Protein AF-A0A9D6ERG0-F1 (afdb_monomer)

Radius of gyration: 32.32 Å; Cα contacts (8 Å, |Δi|>4): 270; chains: 1; bounding box: 72×50×101 Å

Structure (mmCIF, N/CA/C/O backbone):
data_AF-A0A9D6ERG0-F1
#
_entry.id   AF-A0A9D6ERG0-F1
#
loop_
_atom_site.group_PDB
_atom_site.id
_atom_site.type_symbol
_atom_site.label_atom_id
_atom_site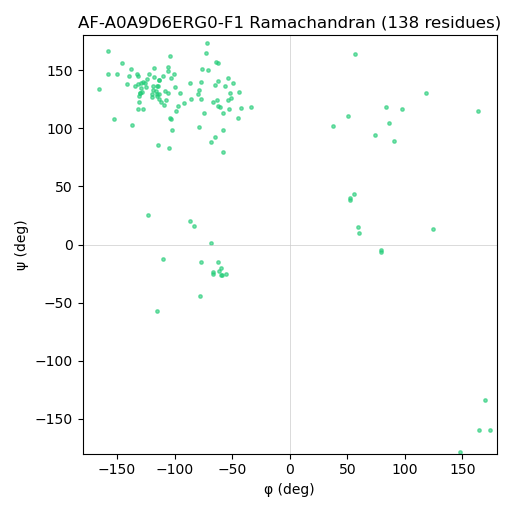.label_alt_id
_atom_site.label_comp_id
_atom_site.label_asym_id
_atom_site.label_entity_id
_atom_site.label_seq_id
_atom_site.pdbx_PDB_ins_code
_atom_site.Cartn_x
_atom_site.Cartn_y
_atom_site.Cartn_z
_atom_site.occupancy
_atom_site.B_iso_or_equiv
_atom_site.auth_seq_id
_atom_site.auth_comp_id
_atom_site.auth_asym_id
_atom_site.auth_atom_id
_atom_site.pdbx_PDB_model_num
ATOM 1 N N . MET A 1 1 ? -50.246 38.429 83.960 1.00 39.72 1 MET A N 1
ATOM 2 C CA . MET A 1 1 ? -51.626 38.791 83.571 1.00 39.72 1 MET A CA 1
ATOM 3 C C . MET A 1 1 ? -51.913 38.211 82.193 1.00 39.72 1 MET A C 1
ATOM 5 O O . MET A 1 1 ? -51.084 38.394 81.320 1.00 39.72 1 MET A O 1
ATOM 9 N N . SER A 1 2 ? -53.053 37.513 82.076 1.00 40.50 2 SER A N 1
ATOM 10 C CA . SER A 1 2 ? -53.873 37.193 80.883 1.00 40.50 2 SER A CA 1
ATOM 11 C C . SER A 1 2 ? -53.213 36.597 79.629 1.00 40.50 2 SER A C 1
ATOM 13 O O . SER A 1 2 ? -52.406 37.243 78.983 1.00 40.50 2 SER A O 1
ATOM 15 N N . ARG A 1 3 ? -53.472 35.317 79.310 1.00 40.91 3 ARG A N 1
ATOM 16 C CA . ARG A 1 3 ? -54.663 34.713 78.636 1.00 40.91 3 ARG A CA 1
ATOM 17 C C . ARG A 1 3 ? -54.542 34.752 77.099 1.00 40.91 3 ARG A C 1
ATOM 19 O O . ARG A 1 3 ? -54.542 35.822 76.517 1.00 40.91 3 ARG A O 1
ATOM 26 N N . THR A 1 4 ? -54.256 33.619 76.449 1.00 49.19 4 THR A N 1
ATOM 27 C CA . THR A 1 4 ? -55.199 32.628 75.862 1.00 49.19 4 THR A CA 1
ATOM 28 C C . THR A 1 4 ? -55.705 32.998 74.463 1.00 49.19 4 THR A C 1
ATOM 30 O O . THR A 1 4 ? -56.440 33.968 74.321 1.00 49.19 4 THR A O 1
ATOM 33 N N . ARG A 1 5 ? -55.384 32.140 73.481 1.00 48.09 5 ARG A N 1
ATOM 34 C CA . ARG A 1 5 ? -56.175 31.663 72.314 1.00 48.09 5 ARG A CA 1
ATOM 35 C C . ARG A 1 5 ? -55.151 31.043 71.345 1.00 48.09 5 ARG A C 1
ATOM 37 O O . ARG A 1 5 ? -54.228 31.728 70.946 1.00 48.09 5 ARG A O 1
ATOM 44 N N . GLY A 1 6 ? -55.130 29.750 71.033 1.00 41.38 6 GLY A N 1
ATOM 45 C CA . GLY A 1 6 ? -56.242 28.839 70.801 1.00 41.38 6 GLY A CA 1
ATOM 46 C C . GLY A 1 6 ? -56.586 28.867 69.313 1.00 41.38 6 GLY A C 1
ATOM 47 O O . GLY A 1 6 ? -57.421 29.671 68.920 1.00 41.38 6 GLY A O 1
ATOM 48 N N . ALA A 1 7 ? -55.949 28.012 68.511 1.00 45.78 7 ALA A N 1
ATOM 49 C CA . ALA A 1 7 ? -56.444 27.616 67.195 1.00 45.78 7 ALA A CA 1
ATOM 50 C C . ALA A 1 7 ? -55.922 26.213 66.853 1.00 45.78 7 ALA A C 1
ATOM 52 O O . ALA A 1 7 ? -54.731 25.996 66.646 1.00 45.78 7 ALA A O 1
ATOM 53 N N . LEU A 1 8 ? -56.867 25.278 66.892 1.00 43.56 8 LEU A N 1
ATOM 54 C CA . LEU A 1 8 ? -56.826 23.918 66.372 1.00 43.56 8 LEU A CA 1
ATOM 55 C C . LEU A 1 8 ? -56.632 23.907 64.847 1.00 43.56 8 LEU A C 1
ATOM 57 O O . LEU A 1 8 ? -57.118 24.800 64.157 1.00 43.56 8 LEU A O 1
ATOM 61 N N . GLY A 1 9 ? -56.104 22.791 64.346 1.00 39.66 9 GLY A N 1
ATOM 62 C CA . GLY A 1 9 ? -56.203 22.362 62.947 1.00 39.66 9 GLY A CA 1
ATOM 63 C C . GLY A 1 9 ? -54.822 22.275 62.304 1.00 39.66 9 GLY A C 1
ATOM 64 O O . GLY A 1 9 ? -54.032 23.194 62.419 1.00 39.66 9 GLY A O 1
ATOM 65 N N . LEU A 1 10 ? -54.422 21.213 61.624 1.00 42.97 10 LEU A N 1
ATOM 66 C CA . LEU A 1 10 ? -55.112 20.029 61.145 1.00 42.97 10 LEU A CA 1
ATOM 67 C C . LEU A 1 10 ? -53.981 19.061 60.756 1.00 42.97 10 LEU A C 1
ATOM 69 O O . LEU A 1 10 ? -53.012 19.468 60.119 1.00 42.97 10 LEU A O 1
ATOM 73 N N . LEU A 1 11 ? -54.087 17.800 61.164 1.00 47.62 11 LEU A N 1
ATOM 74 C CA . LEU A 1 11 ? -53.219 16.721 60.702 1.00 47.62 11 LEU A CA 1
ATOM 75 C C . LEU A 1 11 ? -53.399 16.540 59.193 1.00 47.62 11 LEU A C 1
ATOM 77 O O . LEU A 1 11 ? -54.488 16.168 58.763 1.00 47.62 11 LEU A O 1
ATOM 81 N N . ILE A 1 12 ? -52.337 16.725 58.412 1.00 51.03 12 ILE A N 1
ATOM 82 C CA . ILE A 1 12 ? -52.214 16.108 57.089 1.00 51.03 12 ILE A CA 1
ATOM 83 C C . ILE A 1 12 ? -50.786 15.583 56.976 1.00 51.03 12 ILE A C 1
ATOM 85 O O . ILE A 1 12 ? -49.833 16.338 56.803 1.00 51.03 12 ILE A O 1
ATOM 89 N N . GLY A 1 13 ? -50.649 14.267 57.129 1.00 45.41 13 GLY A N 1
ATOM 90 C CA . GLY A 1 13 ? -49.463 13.558 56.682 1.00 45.41 13 GLY A CA 1
ATOM 91 C C . GLY A 1 13 ? -49.429 13.509 55.159 1.00 45.41 13 GLY A C 1
ATOM 92 O O . GLY A 1 13 ? -50.478 13.453 54.526 1.00 45.41 13 GLY A O 1
ATOM 93 N N . PHE A 1 14 ? -48.235 13.469 54.578 1.00 45.22 14 PHE A N 1
ATOM 94 C CA . PHE A 1 14 ? -48.044 12.832 53.283 1.00 45.22 14 PHE A CA 1
ATOM 95 C C . PHE A 1 14 ? -46.713 12.089 53.253 1.00 45.22 14 PHE A C 1
ATOM 97 O O . PHE A 1 14 ? -45.709 12.519 53.816 1.00 45.22 14 PHE A O 1
ATOM 104 N N . ALA A 1 15 ? -46.810 10.910 52.656 1.00 47.97 15 ALA A N 1
ATOM 105 C CA . ALA A 1 15 ? -45.870 9.812 52.647 1.00 47.97 15 ALA A CA 1
ATOM 106 C C . ALA A 1 15 ? -44.449 10.180 52.197 1.00 47.97 15 ALA A C 1
ATOM 108 O O . ALA A 1 15 ? -44.241 10.910 51.231 1.00 47.97 15 ALA A O 1
ATOM 109 N N . LEU A 1 16 ? -43.482 9.538 52.855 1.00 51.03 16 LEU A N 1
ATOM 110 C CA . LEU A 1 16 ? -42.162 9.245 52.311 1.00 51.03 16 LEU A CA 1
ATOM 111 C C . LEU A 1 16 ? -42.329 8.415 51.028 1.00 51.03 16 LEU A C 1
ATOM 113 O O . LEU A 1 16 ? -42.516 7.202 51.090 1.00 51.03 16 LEU A O 1
ATOM 117 N N . ALA A 1 17 ? -42.263 9.070 49.873 1.00 48.94 17 ALA A N 1
ATOM 118 C CA . ALA A 1 17 ? -42.024 8.415 48.596 1.00 48.94 17 ALA A CA 1
ATOM 119 C C . ALA A 1 17 ? -40.556 8.645 48.2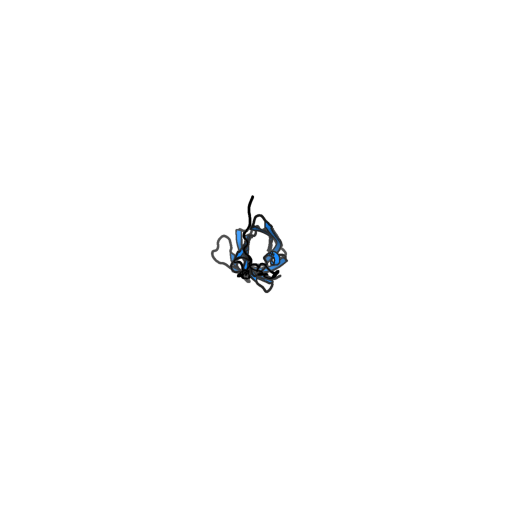31 1.00 48.94 17 ALA A C 1
ATOM 121 O O . ALA A 1 17 ? -40.160 9.716 47.777 1.00 48.94 17 ALA A O 1
ATOM 122 N N . GLY A 1 18 ? -39.740 7.636 48.520 1.00 43.66 18 GLY A N 1
ATOM 123 C CA . GLY A 1 18 ? -38.423 7.511 47.927 1.00 43.66 18 GLY A CA 1
ATOM 124 C C . GLY A 1 18 ? -38.506 7.114 46.452 1.00 43.66 18 GLY A C 1
ATOM 125 O O . GLY A 1 18 ? -39.557 6.731 45.944 1.00 43.66 18 GLY A O 1
ATOM 126 N N . CYS A 1 19 ? -37.319 7.129 45.853 1.00 39.66 19 CYS A N 1
ATOM 127 C CA . CYS A 1 19 ? -36.913 6.528 44.586 1.00 39.66 19 CYS A CA 1
ATOM 128 C C . CYS A 1 19 ? -36.895 7.425 43.340 1.00 39.66 19 CYS A C 1
ATOM 130 O O . CYS A 1 19 ? -37.906 7.848 42.796 1.00 39.66 19 CYS A O 1
ATOM 132 N N . ALA A 1 20 ? -35.653 7.528 42.860 1.00 48.34 20 ALA A N 1
ATOM 133 C CA . ALA A 1 20 ? -35.217 7.695 41.486 1.00 48.34 20 ALA A CA 1
ATOM 134 C C . ALA A 1 20 ? -35.421 9.081 40.871 1.00 48.34 20 ALA A C 1
ATOM 136 O O . ALA A 1 20 ? -36.419 9.391 40.229 1.00 48.34 20 ALA A O 1
ATOM 137 N N . THR A 1 21 ? -34.349 9.870 40.966 1.00 52.19 21 THR A N 1
ATOM 138 C CA . THR A 1 21 ? -33.939 10.770 39.891 1.00 52.19 21 THR A CA 1
ATOM 139 C C . THR A 1 21 ? -34.029 10.003 38.571 1.00 52.19 21 THR A C 1
ATOM 141 O O . THR A 1 21 ? -33.252 9.076 38.341 1.00 52.19 21 THR A O 1
ATOM 144 N N . LEU A 1 22 ? -35.002 10.343 37.728 1.00 46.00 22 LEU A N 1
ATOM 145 C CA . LEU A 1 22 ? -35.039 9.890 36.343 1.00 46.00 22 LEU A CA 1
ATOM 146 C C . LEU A 1 22 ? -33.876 10.573 35.626 1.00 46.00 22 LEU A C 1
ATOM 148 O O . LEU A 1 22 ? -33.992 11.688 35.123 1.00 46.00 22 LEU A O 1
ATOM 152 N N . SER A 1 23 ? -32.726 9.905 35.682 1.00 50.00 23 SER A N 1
ATOM 153 C CA . SER A 1 23 ? -31.580 10.162 34.835 1.00 50.00 23 SER A CA 1
ATOM 154 C C . SER A 1 23 ? -32.050 10.139 33.391 1.00 50.00 23 SER A C 1
ATOM 156 O O . SER A 1 23 ? -32.567 9.134 32.912 1.00 50.00 23 SER A O 1
ATOM 158 N N . GLU A 1 24 ? -31.906 11.297 32.760 1.00 49.66 24 GLU A N 1
ATOM 159 C CA . GLU A 1 24 ? -31.395 11.458 31.410 1.00 49.66 24 GLU A CA 1
ATOM 160 C C . GLU A 1 24 ? -31.835 10.368 30.427 1.00 49.66 24 GLU A C 1
ATOM 162 O O . GLU A 1 24 ? -31.261 9.280 30.359 1.00 49.66 24 GLU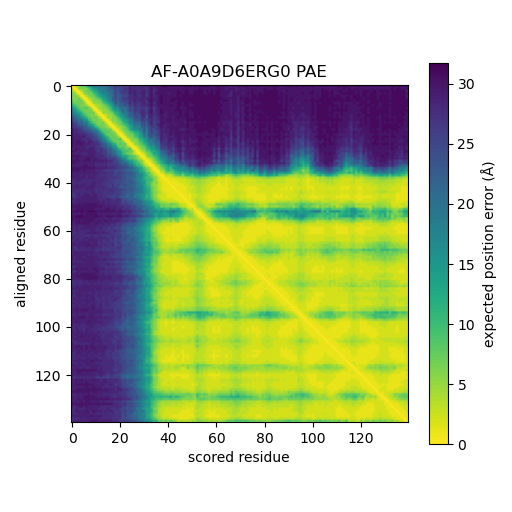 A O 1
ATOM 167 N N . LEU A 1 25 ? -32.822 10.701 29.595 1.00 46.16 25 LEU A N 1
ATOM 168 C CA . LEU A 1 25 ? -32.972 10.093 28.278 1.00 46.16 25 LEU A CA 1
ATOM 169 C C . LEU A 1 25 ? -31.678 10.357 27.492 1.00 46.16 25 LEU A C 1
ATOM 171 O O . LEU A 1 25 ? -31.605 11.275 26.676 1.00 46.16 25 LEU A O 1
ATOM 175 N N . ALA A 1 26 ? -30.643 9.562 27.757 1.00 53.78 26 ALA A N 1
ATOM 176 C CA . ALA A 1 26 ? -29.498 9.424 26.891 1.00 53.78 26 ALA A CA 1
ATOM 177 C C . ALA A 1 26 ? -30.038 8.795 25.609 1.00 53.78 26 ALA A C 1
ATOM 179 O O . ALA A 1 26 ? -30.176 7.576 25.491 1.00 53.78 26 ALA A O 1
ATOM 180 N N . LEU A 1 27 ? -30.405 9.657 24.655 1.00 53.44 27 LEU A N 1
ATOM 181 C CA . LEU A 1 27 ? -30.398 9.289 23.253 1.00 53.44 27 LEU A CA 1
ATOM 182 C C . LEU A 1 27 ? -29.102 8.511 23.032 1.00 53.44 27 LEU A C 1
ATOM 184 O O . LEU A 1 27 ? -28.019 9.061 23.241 1.00 53.44 27 LEU A O 1
ATOM 188 N N . SER A 1 28 ? -29.210 7.236 22.656 1.00 52.91 28 SER A N 1
ATOM 189 C CA . SER A 1 28 ? -28.068 6.469 22.168 1.00 52.91 28 SER A CA 1
ATOM 190 C C . SER A 1 28 ? -27.291 7.363 21.200 1.00 52.91 28 SER A C 1
ATOM 192 O O . SER A 1 28 ? -27.936 7.996 20.352 1.00 52.91 28 SER A O 1
ATOM 194 N N . PRO A 1 29 ? -25.958 7.493 21.325 1.00 54.00 29 PRO A N 1
ATOM 195 C CA . PRO A 1 29 ? -25.217 8.347 20.418 1.00 54.00 29 PRO A CA 1
ATOM 196 C C . PRO A 1 29 ? -25.482 7.835 19.002 1.00 54.00 29 PRO A C 1
ATOM 198 O O . PRO A 1 29 ? -25.127 6.710 18.650 1.00 54.00 29 PRO A O 1
ATOM 201 N N . ARG A 1 30 ? -26.186 8.651 18.204 1.00 53.88 30 ARG A N 1
ATOM 202 C CA . ARG A 1 30 ? -26.223 8.495 16.750 1.00 53.88 30 ARG A CA 1
ATOM 203 C C . ARG A 1 30 ? -24.767 8.406 16.319 1.00 53.88 30 ARG A C 1
ATOM 205 O O . ARG A 1 30 ? -23.997 9.280 16.714 1.00 53.88 30 ARG A O 1
ATOM 212 N N . GLY A 1 31 ? -24.429 7.341 15.589 1.00 50.62 31 GLY A N 1
ATOM 213 C CA . GLY A 1 31 ? -23.068 7.006 15.180 1.00 50.62 31 GLY A CA 1
ATOM 214 C C . GLY A 1 31 ? -22.236 8.254 14.914 1.00 50.62 31 GLY A C 1
ATOM 215 O O . GLY A 1 31 ? -22.604 9.087 14.084 1.00 50.62 31 GLY A O 1
ATOM 216 N N . GLN A 1 32 ? -21.163 8.406 15.689 1.00 52.69 32 GLN A N 1
ATOM 217 C CA . GLN A 1 32 ? -20.200 9.478 15.498 1.00 52.69 32 GLN A CA 1
ATOM 218 C C . GLN A 1 32 ? -19.718 9.442 14.043 1.00 52.69 32 GLN A C 1
ATOM 220 O O . GLN A 1 32 ? -19.228 8.406 13.591 1.00 52.69 32 GLN A O 1
ATOM 225 N N . PRO A 1 33 ? -19.829 10.547 13.291 1.00 53.62 33 PRO A N 1
ATOM 226 C CA . PRO A 1 33 ? -19.124 10.664 12.029 1.00 53.62 33 PRO A CA 1
ATOM 227 C C . PRO A 1 33 ? -17.620 10.565 12.315 1.00 53.62 33 PRO A C 1
ATOM 229 O O . PRO A 1 33 ? -17.084 11.407 13.036 1.00 53.62 33 PRO A O 1
ATOM 232 N N . GLY A 1 34 ? -16.941 9.556 11.761 1.00 54.06 34 GLY A N 1
ATOM 233 C CA . GLY A 1 34 ? -15.476 9.566 11.670 1.00 54.06 34 GLY A CA 1
ATOM 234 C C . GLY A 1 34 ? -14.695 8.401 12.278 1.00 54.06 34 GLY A C 1
ATOM 235 O O . GLY A 1 34 ? -13.476 8.531 12.375 1.00 54.06 34 GLY A O 1
ATOM 236 N N . GLU A 1 35 ? -15.313 7.274 12.635 1.00 55.66 35 GLU A N 1
ATOM 237 C CA . GLU A 1 35 ? -14.552 6.021 12.767 1.00 55.66 35 GLU A CA 1
ATOM 238 C C . GLU A 1 35 ? -14.651 5.216 11.471 1.00 55.66 35 GLU A C 1
ATOM 240 O O . GLU A 1 35 ? -15.746 5.083 10.914 1.00 55.66 35 GLU A O 1
ATOM 245 N N . PRO A 1 36 ? -13.521 4.739 10.922 1.00 59.53 36 PRO A N 1
ATOM 246 C CA . PRO A 1 36 ? -13.573 3.916 9.734 1.00 59.53 36 PRO A CA 1
ATOM 247 C C . PRO A 1 36 ? -14.297 2.606 10.059 1.00 59.53 36 PRO A C 1
ATOM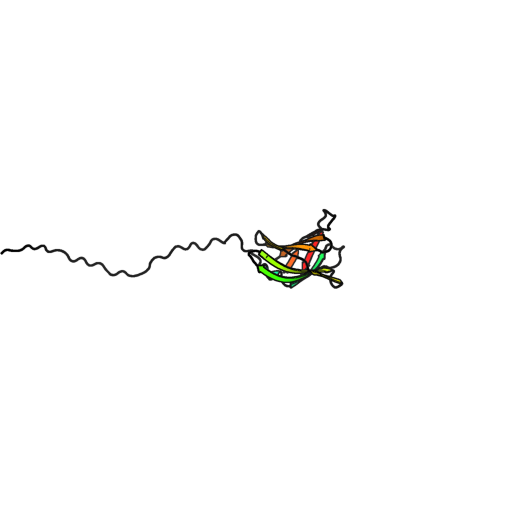 249 O O . PRO A 1 36 ? -14.037 1.984 11.084 1.00 59.53 36 PRO A O 1
ATOM 252 N N . GLU A 1 37 ? -15.171 2.161 9.158 1.00 70.12 37 GLU A N 1
ATOM 253 C CA . GLU A 1 37 ? -15.781 0.827 9.234 1.00 70.12 37 GLU A CA 1
ATOM 254 C C . GLU A 1 37 ? -14.697 -0.267 9.218 1.00 70.12 37 GLU A C 1
ATOM 256 O O . GLU A 1 37 ? -14.869 -1.350 9.772 1.00 70.12 37 GLU A O 1
ATOM 261 N N . THR A 1 38 ? -13.543 0.039 8.615 1.00 78.75 38 THR A N 1
ATOM 262 C CA . THR A 1 38 ? -12.356 -0.818 8.592 1.00 78.75 38 THR A CA 1
ATOM 263 C C . THR A 1 38 ? -11.250 -0.269 9.500 1.00 78.75 38 THR A C 1
ATOM 265 O O . THR A 1 38 ? -10.782 0.847 9.310 1.00 78.75 38 THR A O 1
ATOM 268 N N . ASP A 1 39 ? -10.771 -1.068 10.452 1.00 88.62 39 ASP A N 1
ATOM 269 C CA . ASP A 1 39 ? -9.656 -0.700 11.338 1.00 88.62 39 ASP A CA 1
ATOM 270 C C . ASP A 1 39 ? -8.319 -0.556 10.564 1.00 88.62 39 ASP A C 1
ATOM 272 O O . ASP A 1 39 ? -7.875 -1.530 9.945 1.00 88.62 39 ASP A O 1
ATOM 276 N N . PRO A 1 40 ? -7.629 0.606 10.609 1.00 91.94 40 PRO A N 1
ATOM 277 C CA . PRO A 1 40 ? -6.306 0.798 10.010 1.00 91.94 40 PRO A CA 1
ATOM 278 C C . PRO A 1 40 ? -5.231 -0.187 10.473 1.00 91.94 40 PRO A C 1
ATOM 280 O O . PRO A 1 40 ? -4.294 -0.448 9.716 1.00 91.94 40 PRO A O 1
ATOM 283 N N . ALA A 1 41 ? -5.349 -0.767 11.672 1.00 93.06 41 ALA A N 1
ATOM 284 C CA . ALA A 1 41 ? -4.410 -1.782 12.149 1.00 93.06 41 ALA A CA 1
ATOM 285 C C . ALA A 1 41 ? -4.406 -3.037 11.259 1.00 93.06 41 ALA A C 1
ATOM 287 O O . ALA A 1 41 ? -3.391 -3.730 11.170 1.00 93.06 41 ALA A O 1
ATOM 288 N N . ARG A 1 42 ? -5.491 -3.288 10.511 1.00 94.25 42 ARG A N 1
ATOM 289 C CA . ARG A 1 42 ? -5.543 -4.356 9.506 1.00 94.25 42 ARG A CA 1
ATOM 290 C C . ARG A 1 42 ? -4.546 -4.169 8.370 1.00 94.25 42 ARG A C 1
ATOM 292 O O . ARG A 1 42 ? -4.294 -5.132 7.665 1.00 94.25 42 ARG A O 1
ATOM 299 N N . LEU A 1 43 ? -3.944 -2.996 8.175 1.00 96.38 43 LEU A N 1
ATOM 300 C CA . LEU A 1 43 ? -2.881 -2.827 7.180 1.00 96.38 43 LEU A CA 1
ATOM 301 C C . LEU A 1 43 ? -1.605 -3.606 7.530 1.00 96.38 43 LEU A C 1
ATOM 303 O O . LEU A 1 43 ? -0.856 -3.942 6.618 1.00 96.38 43 LEU A O 1
ATOM 307 N N . VAL A 1 44 ? -1.359 -3.904 8.812 1.00 97.31 44 VAL A N 1
ATOM 308 C CA . VAL A 1 44 ? -0.134 -4.580 9.272 1.00 97.31 44 VAL A CA 1
ATOM 309 C C . VAL A 1 44 ? -0.040 -5.982 8.674 1.00 97.31 44 VAL A C 1
ATOM 311 O O . VAL A 1 44 ? -0.957 -6.794 8.829 1.00 97.31 44 VAL A O 1
ATOM 314 N N . GLY A 1 45 ? 1.075 -6.262 7.999 1.00 97.69 45 GLY A N 1
ATOM 315 C CA . GLY A 1 45 ? 1.309 -7.520 7.297 1.00 97.69 45 GLY A CA 1
ATOM 316 C C . GLY A 1 45 ? 2.182 -7.371 6.052 1.00 97.69 45 GLY A C 1
ATOM 317 O O . GLY A 1 45 ? 2.654 -6.285 5.718 1.00 97.69 45 GLY A O 1
ATOM 318 N N . THR A 1 46 ? 2.389 -8.495 5.367 1.00 98.12 46 THR A N 1
ATOM 319 C CA . THR A 1 46 ? 3.035 -8.546 4.050 1.00 98.12 46 THR A CA 1
ATOM 320 C C . THR A 1 46 ? 1.962 -8.652 2.980 1.00 98.12 46 THR A C 1
ATOM 322 O O . THR A 1 46 ? 1.027 -9.429 3.129 1.00 98.12 46 THR A O 1
ATOM 325 N N . TRP A 1 47 ? 2.115 -7.880 1.913 1.00 98.12 47 TRP A N 1
ATOM 326 C CA . TRP A 1 47 ? 1.192 -7.816 0.791 1.00 98.12 47 TRP A CA 1
ATOM 327 C C . TRP A 1 47 ? 1.975 -7.975 -0.503 1.00 98.12 47 TRP A C 1
ATOM 329 O O . TRP A 1 47 ? 2.982 -7.291 -0.694 1.00 98.12 47 TRP A O 1
ATOM 339 N N . GLN A 1 48 ? 1.535 -8.863 -1.387 1.00 97.00 48 GLN A N 1
ATOM 340 C CA . GLN A 1 48 ? 2.230 -9.185 -2.631 1.00 97.00 48 GLN A CA 1
ATOM 341 C C . GLN A 1 48 ? 1.272 -9.174 -3.817 1.00 97.00 48 GLN A C 1
ATOM 343 O O . GLN A 1 48 ? 0.112 -9.560 -3.688 1.00 97.00 48 GLN A O 1
ATOM 348 N N . GLY A 1 49 ? 1.748 -8.740 -4.975 1.00 94.50 49 GLY A N 1
ATOM 349 C CA . GLY A 1 49 ? 0.962 -8.774 -6.203 1.00 94.50 49 GLY A CA 1
ATOM 350 C C . GLY A 1 49 ? 1.560 -7.904 -7.294 1.00 94.50 49 GLY A C 1
ATOM 351 O O . GLY A 1 49 ? 2.738 -7.574 -7.247 1.00 94.50 49 GLY A O 1
ATOM 352 N N . GLU A 1 50 ? 0.766 -7.520 -8.282 1.00 89.44 50 GLU A N 1
ATOM 353 C CA . GLU A 1 50 ? 1.274 -6.969 -9.541 1.00 89.44 50 GLU A CA 1
ATOM 354 C C . GLU A 1 50 ? 0.809 -5.525 -9.772 1.00 89.44 50 GLU A C 1
ATOM 356 O O . GLU A 1 50 ? -0.262 -5.103 -9.324 1.00 89.44 50 GLU A O 1
ATOM 361 N N . VAL A 1 51 ? 1.619 -4.759 -10.510 1.00 84.31 51 VAL A N 1
ATOM 362 C CA . VAL A 1 51 ? 1.273 -3.419 -11.017 1.00 84.31 51 VAL A CA 1
ATOM 363 C C . VAL A 1 51 ? 0.974 -3.546 -12.505 1.00 84.31 51 VAL A C 1
ATOM 365 O O . VAL A 1 51 ? 1.849 -3.305 -13.328 1.00 84.31 51 VAL A O 1
ATOM 368 N N . ASP A 1 52 ? -0.243 -3.940 -12.877 1.00 80.31 52 ASP A N 1
ATOM 369 C CA . ASP A 1 52 ? -0.556 -4.406 -14.242 1.00 80.31 52 ASP A CA 1
ATOM 370 C C . ASP A 1 52 ? 0.344 -5.600 -14.673 1.00 80.31 52 ASP A C 1
ATOM 372 O O . ASP A 1 52 ? 1.401 -5.869 -14.107 1.00 80.31 52 ASP A O 1
ATOM 376 N N . LEU A 1 53 ? -0.032 -6.318 -15.730 1.00 62.47 53 LEU A N 1
ATOM 377 C CA . LEU A 1 53 ? 0.636 -7.550 -16.189 1.00 62.47 53 LEU A CA 1
ATOM 378 C C . LEU A 1 53 ? 2.049 -7.328 -16.768 1.00 62.47 53 LEU A C 1
ATOM 380 O O . LEU A 1 53 ? 2.666 -8.242 -17.312 1.00 62.47 53 LEU A O 1
ATOM 384 N N . ARG A 1 54 ? 2.537 -6.083 -16.770 1.00 71.81 54 ARG A N 1
ATOM 385 C CA . ARG A 1 54 ? 3.802 -5.679 -17.407 1.00 71.81 54 ARG A CA 1
ATOM 386 C C . ARG A 1 54 ? 4.888 -5.301 -16.412 1.00 71.81 54 ARG A C 1
ATOM 388 O O . ARG A 1 54 ? 6.029 -5.111 -16.830 1.00 71.81 54 ARG A O 1
ATOM 395 N N . PHE A 1 55 ? 4.546 -5.128 -15.141 1.00 72.56 55 PHE A N 1
ATOM 396 C CA . PHE A 1 55 ? 5.520 -4.797 -14.111 1.00 72.56 55 PHE A CA 1
ATOM 397 C C . PHE A 1 55 ? 5.785 -6.022 -13.249 1.00 72.56 55 PHE A C 1
ATOM 399 O O . PHE A 1 55 ? 4.890 -6.839 -13.064 1.00 72.56 55 PHE A O 1
ATOM 406 N N . PRO A 1 56 ? 7.010 -6.146 -12.716 1.00 81.19 56 PRO A N 1
ATOM 407 C CA . PRO A 1 56 ? 7.325 -7.239 -11.820 1.00 81.19 56 PRO A CA 1
ATOM 408 C C . PRO A 1 56 ? 6.494 -7.145 -10.542 1.00 81.19 56 PRO A C 1
ATOM 410 O O . PRO A 1 56 ? 6.089 -6.046 -10.132 1.00 81.19 56 PRO A O 1
ATOM 413 N N . ASP A 1 57 ? 6.337 -8.298 -9.901 1.00 92.38 57 ASP A N 1
ATOM 414 C CA . ASP A 1 57 ? 5.692 -8.440 -8.606 1.00 92.38 57 ASP A CA 1
ATOM 415 C C . ASP A 1 57 ? 6.244 -7.430 -7.598 1.00 9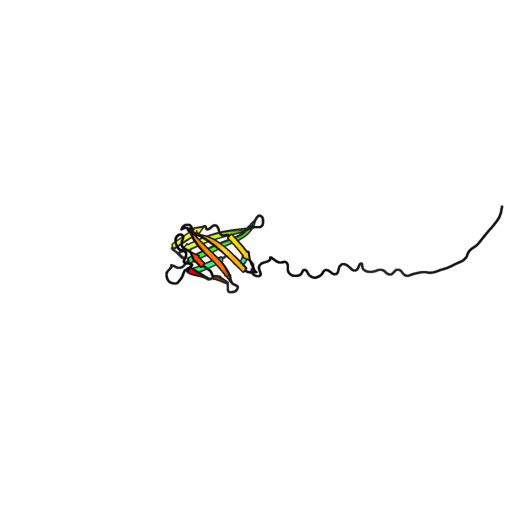2.38 57 ASP A C 1
ATOM 417 O O . ASP A 1 57 ? 7.444 -7.123 -7.524 1.00 92.38 57 ASP A O 1
ATOM 421 N N . ARG A 1 58 ? 5.323 -6.877 -6.826 1.00 94.88 58 ARG A N 1
ATOM 422 C CA . ARG A 1 58 ? 5.548 -5.880 -5.800 1.00 94.88 58 ARG A CA 1
ATOM 423 C C . ARG A 1 58 ? 5.237 -6.471 -4.453 1.00 94.88 58 ARG A C 1
ATOM 425 O O . ARG A 1 58 ? 4.246 -7.173 -4.273 1.00 94.88 58 ARG A O 1
ATOM 432 N N . THR A 1 59 ? 6.062 -6.098 -3.490 1.00 97.44 59 THR A N 1
ATOM 433 C CA . THR A 1 59 ? 5.829 -6.403 -2.088 1.00 97.44 59 THR A CA 1
ATOM 434 C C . THR A 1 59 ? 5.724 -5.102 -1.315 1.00 97.44 59 THR A C 1
ATOM 436 O O . THR A 1 59 ? 6.591 -4.235 -1.431 1.00 97.44 59 THR A O 1
ATOM 439 N N . LEU A 1 60 ? 4.661 -4.986 -0.525 1.00 98.12 60 LEU A N 1
ATOM 440 C CA . LEU A 1 60 ? 4.491 -3.990 0.522 1.00 98.12 60 LEU A CA 1
ATOM 441 C C . LEU A 1 60 ? 4.531 -4.720 1.865 1.00 98.12 60 LEU A C 1
ATOM 443 O O . LEU A 1 60 ? 3.714 -5.602 2.114 1.00 98.12 60 LEU A O 1
ATOM 447 N N . ILE A 1 61 ? 5.449 -4.337 2.742 1.00 98.25 61 ILE A N 1
ATOM 448 C CA . ILE A 1 61 ? 5.468 -4.790 4.133 1.00 98.25 61 ILE A CA 1
ATOM 449 C C . ILE A 1 61 ? 5.078 -3.606 4.999 1.00 98.25 61 ILE A C 1
ATOM 451 O O . ILE A 1 61 ? 5.753 -2.582 4.985 1.00 98.25 61 ILE A O 1
ATOM 455 N N . VAL A 1 62 ? 3.989 -3.739 5.747 1.00 98.31 62 VAL A N 1
ATOM 456 C CA . VAL A 1 62 ? 3.576 -2.763 6.755 1.00 98.31 62 VAL A CA 1
ATOM 457 C C . VAL A 1 62 ? 3.939 -3.329 8.120 1.00 98.31 62 VAL A C 1
ATOM 459 O O . VAL A 1 62 ? 3.309 -4.278 8.589 1.00 98.31 62 VAL A O 1
ATOM 462 N N . HIS A 1 63 ? 4.958 -2.744 8.746 1.00 97.81 63 HIS A N 1
ATOM 463 C CA . HIS A 1 63 ? 5.493 -3.175 10.039 1.00 97.81 63 HIS A CA 1
ATOM 464 C C . HIS A 1 63 ? 4.620 -2.710 11.195 1.00 97.81 63 HIS A C 1
ATOM 466 O O . HIS A 1 63 ? 4.327 -3.474 12.112 1.00 97.81 63 HIS A O 1
ATOM 472 N N . SER A 1 64 ? 4.192 -1.448 11.157 1.00 96.69 64 SER A N 1
ATOM 473 C CA . SER A 1 64 ? 3.346 -0.881 12.199 1.00 96.69 64 SER A CA 1
ATOM 474 C C . SER A 1 64 ? 2.426 0.207 11.657 1.00 96.69 64 SER A C 1
ATOM 476 O O . SER A 1 64 ? 2.778 0.955 10.744 1.00 96.69 64 SER A O 1
ATOM 478 N N . VAL A 1 65 ? 1.233 0.292 12.247 1.00 95.88 65 VAL A N 1
ATOM 479 C CA . VAL A 1 65 ? 0.298 1.407 12.081 1.00 95.88 65 VAL A CA 1
ATOM 480 C C . VAL A 1 65 ? -0.079 1.879 13.471 1.00 95.88 65 VAL A C 1
ATOM 482 O O . VAL A 1 65 ? -0.652 1.126 14.257 1.00 95.88 65 VAL A O 1
ATOM 485 N N . ARG A 1 66 ? 0.270 3.120 13.800 1.00 92.62 66 ARG A N 1
ATOM 486 C CA . ARG A 1 66 ? 0.019 3.694 15.125 1.00 92.62 66 ARG A CA 1
ATOM 487 C C . ARG A 1 66 ? -0.465 5.124 15.021 1.00 92.62 66 ARG A C 1
ATOM 489 O O . ARG A 1 66 ? -0.111 5.843 14.092 1.00 92.62 66 ARG A O 1
ATOM 496 N N . ARG A 1 67 ? -1.263 5.5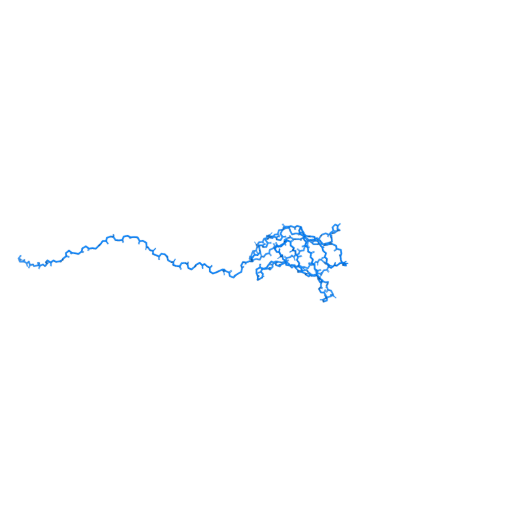54 15.994 1.00 89.75 67 ARG A N 1
ATOM 497 C CA . ARG A 1 67 ? -1.715 6.942 16.078 1.00 89.75 67 ARG A CA 1
ATOM 498 C C . ARG A 1 67 ? -0.744 7.745 16.941 1.00 89.75 67 ARG A C 1
ATOM 500 O O . ARG A 1 67 ? -0.518 7.396 18.095 1.00 89.75 67 ARG A O 1
ATOM 507 N N . GLN A 1 68 ? -0.165 8.803 16.382 1.00 90.62 68 GLN A N 1
ATOM 508 C CA . GLN A 1 68 ? 0.735 9.734 17.070 1.00 90.62 68 GLN A CA 1
ATOM 509 C C . GLN A 1 68 ? 0.277 11.164 16.776 1.00 90.62 68 GLN A C 1
ATOM 511 O O . GLN A 1 68 ? 0.049 11.516 15.622 1.00 90.62 68 GLN A O 1
ATOM 516 N N . GLU A 1 69 ? 0.078 11.972 17.823 1.00 89.38 69 GLU A N 1
ATOM 517 C CA . GLU A 1 69 ? -0.336 13.384 17.699 1.00 89.38 69 GLU A CA 1
ATOM 518 C C . GLU A 1 69 ? -1.586 13.585 16.815 1.00 89.38 69 GLU A C 1
ATOM 520 O O . GLU A 1 69 ? -1.689 14.513 16.015 1.00 89.38 69 GLU A O 1
ATOM 525 N N . GLY A 1 70 ? -2.547 12.661 16.918 1.00 84.75 70 GLY A N 1
ATOM 526 C CA . GLY A 1 70 ? -3.790 12.693 16.143 1.00 84.75 70 GLY A CA 1
ATOM 527 C C . GLY A 1 70 ? -3.674 12.199 14.696 1.00 84.75 70 GLY A C 1
ATOM 528 O O . GLY A 1 70 ? -4.713 12.012 14.061 1.00 84.75 70 GLY A O 1
ATOM 529 N N . LYS A 1 71 ? -2.465 11.908 14.202 1.00 86.25 71 LYS A N 1
ATOM 530 C CA . LYS A 1 71 ? -2.191 11.401 12.849 1.00 86.25 71 LYS A CA 1
ATOM 531 C C . LYS A 1 71 ? -1.829 9.919 12.867 1.00 86.25 71 LYS A C 1
ATOM 533 O O . LYS A 1 71 ? -1.298 9.407 13.851 1.00 86.25 71 LYS A O 1
ATOM 538 N N . TRP A 1 72 ? -2.103 9.230 11.767 1.00 89.75 72 TRP A N 1
ATOM 539 C CA . TRP A 1 72 ? -1.599 7.877 11.553 1.00 89.75 72 TRP A CA 1
ATOM 540 C C . TRP A 1 72 ? -0.145 7.930 11.096 1.00 89.75 72 TRP A C 1
ATOM 542 O O . TRP A 1 72 ? 0.191 8.647 10.156 1.00 89.75 72 TRP A O 1
ATOM 552 N N . VAL A 1 73 ? 0.699 7.157 11.767 1.00 90.50 73 VAL A N 1
ATOM 553 C CA . VAL A 1 73 ? 2.101 6.941 11.426 1.00 90.50 73 VAL A CA 1
ATOM 554 C C . VAL A 1 73 ? 2.251 5.488 11.011 1.00 90.50 73 VAL A C 1
ATOM 556 O O . VAL A 1 73 ? 1.851 4.585 11.752 1.00 90.50 73 VAL A O 1
ATOM 559 N N . VAL A 1 74 ? 2.802 5.287 9.816 1.00 95.94 74 VAL A N 1
ATOM 560 C CA . VAL A 1 74 ? 3.008 3.970 9.220 1.00 95.94 74 VAL A CA 1
ATOM 561 C C . VAL A 1 74 ? 4.489 3.750 8.974 1.00 95.94 74 VAL A C 1
ATOM 563 O O . VAL A 1 74 ? 5.143 4.555 8.313 1.00 95.94 74 VAL A O 1
ATOM 566 N N . GLU A 1 75 ? 5.000 2.636 9.483 1.00 96.50 75 GLU A N 1
ATOM 567 C CA . GLU A 1 75 ? 6.323 2.126 9.134 1.00 96.50 75 GLU A CA 1
ATOM 568 C C . GLU A 1 75 ? 6.142 1.029 8.092 1.00 96.50 75 GLU A C 1
ATOM 570 O O . GLU A 1 75 ? 5.523 -0.001 8.369 1.00 96.50 75 GLU A O 1
ATOM 575 N N . ALA A 1 76 ? 6.645 1.261 6.881 1.00 98.12 76 ALA A N 1
ATOM 576 C CA . ALA A 1 76 ? 6.474 0.334 5.776 1.00 98.12 76 ALA A CA 1
ATOM 577 C C . ALA A 1 76 ? 7.687 0.297 4.846 1.00 98.12 76 ALA A C 1
ATOM 579 O O . ALA A 1 76 ? 8.445 1.263 4.729 1.00 98.12 76 ALA A O 1
ATOM 580 N N . GLU A 1 77 ? 7.819 -0.820 4.142 1.00 98.31 77 GLU A N 1
ATOM 581 C CA . GLU A 1 77 ? 8.774 -1.026 3.065 1.00 98.31 77 GLU A CA 1
ATOM 582 C C . GLU A 1 77 ? 8.045 -1.448 1.794 1.00 98.31 77 GLU A C 1
ATOM 584 O O . GLU A 1 77 ? 7.079 -2.208 1.836 1.00 98.31 77 GLU A O 1
ATOM 589 N N . TYR A 1 78 ? 8.519 -0.966 0.652 1.00 97.50 7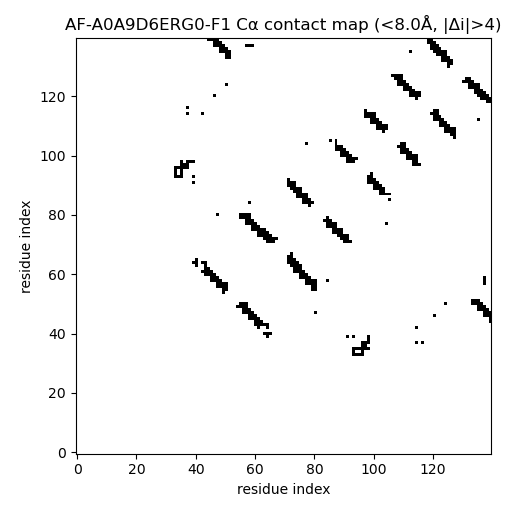8 TYR A N 1
ATOM 590 C CA . TYR A 1 78 ? 7.951 -1.287 -0.648 1.00 97.50 78 TYR A CA 1
ATOM 591 C C . TYR A 1 78 ? 9.047 -1.511 -1.683 1.00 97.50 78 TYR A C 1
ATOM 593 O O . TYR A 1 78 ? 10.081 -0.830 -1.673 1.00 97.50 78 TYR A O 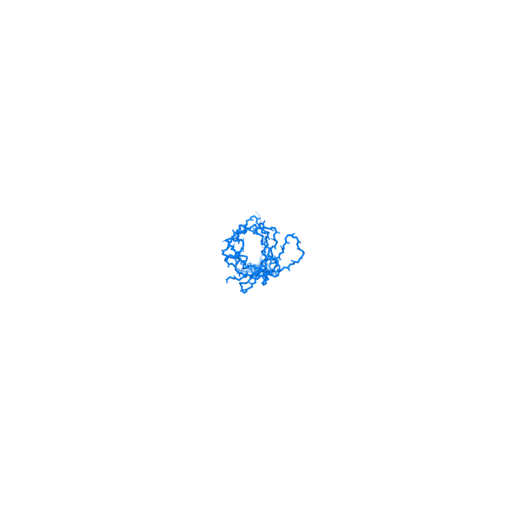1
ATOM 601 N N . GLY A 1 79 ? 8.813 -2.436 -2.608 1.00 95.12 79 GLY A N 1
ATOM 602 C CA . GLY A 1 79 ? 9.721 -2.661 -3.722 1.00 95.12 79 GLY A CA 1
ATOM 603 C C . GLY A 1 79 ? 9.343 -3.851 -4.589 1.00 95.12 79 GLY A C 1
ATOM 604 O O . GLY A 1 79 ? 8.185 -4.263 -4.639 1.00 95.12 79 GLY A O 1
ATOM 605 N N . THR A 1 80 ? 10.326 -4.353 -5.329 1.00 93.81 80 THR A N 1
ATOM 606 C CA . THR A 1 80 ? 10.158 -5.511 -6.213 1.00 93.81 80 THR A CA 1
ATOM 607 C C . THR A 1 80 ? 10.361 -6.788 -5.407 1.00 93.81 80 THR A C 1
ATOM 609 O O . THR A 1 80 ? 11.404 -6.950 -4.764 1.00 93.81 80 THR A O 1
ATOM 612 N N . THR A 1 81 ? 9.381 -7.689 -5.451 1.00 94.00 81 THR A N 1
ATOM 613 C CA . THR A 1 81 ? 9.380 -8.951 -4.705 1.00 94.00 81 THR A CA 1
ATOM 614 C C . THR A 1 81 ? 10.669 -9.733 -4.950 1.00 94.00 81 THR A C 1
ATOM 616 O O . THR A 1 81 ? 11.089 -9.905 -6.090 1.00 94.00 81 THR A O 1
ATOM 619 N N . ASN A 1 82 ? 11.317 -10.188 -3.872 1.00 92.00 82 ASN A N 1
ATOM 620 C CA . ASN A 1 82 ? 12.584 -10.938 -3.888 1.00 92.00 82 ASN A CA 1
ATOM 621 C C . ASN A 1 82 ? 13.798 -10.227 -4.523 1.00 92.00 82 ASN A C 1
ATOM 623 O O . ASN A 1 82 ? 14.835 -10.862 -4.700 1.00 92.00 82 ASN A O 1
ATOM 627 N N . VAL A 1 83 ? 13.711 -8.930 -4.844 1.00 93.12 83 VAL A N 1
ATOM 628 C CA . VAL A 1 83 ? 14.840 -8.169 -5.410 1.00 93.12 83 VAL A CA 1
ATOM 629 C C . VAL A 1 83 ? 15.294 -7.072 -4.456 1.00 93.12 83 VAL A C 1
ATOM 631 O O . VAL A 1 83 ? 16.461 -7.032 -4.078 1.00 93.12 83 VAL A O 1
ATOM 634 N N . TYR A 1 84 ? 14.391 -6.171 -4.067 1.00 92.19 84 TYR A N 1
ATOM 635 C CA . TYR A 1 84 ? 14.705 -5.091 -3.135 1.00 92.19 84 TYR A CA 1
ATOM 636 C C . TYR A 1 84 ? 13.444 -4.571 -2.453 1.00 92.19 84 TYR A C 1
ATOM 638 O O . TYR A 1 84 ? 12.381 -4.480 -3.068 1.00 92.19 84 TYR A O 1
ATOM 646 N N . LEU A 1 85 ? 13.603 -4.157 -1.199 1.00 96.12 85 LEU A N 1
ATOM 647 C CA . LEU A 1 85 ? 12.612 -3.428 -0.422 1.00 96.12 85 LEU A CA 1
ATOM 648 C C . LEU A 1 85 ? 13.257 -2.148 0.091 1.00 96.12 85 LEU A C 1
ATOM 650 O O . LEU A 1 85 ? 14.427 -2.137 0.468 1.00 96.12 85 LEU A O 1
ATOM 654 N N . THR A 1 86 ? 12.502 -1.057 0.047 1.00 96.94 86 THR A N 1
ATOM 655 C CA . THR A 1 86 ? 12.970 0.250 0.507 1.00 96.94 86 THR A CA 1
ATOM 656 C C . THR A 1 86 ? 11.955 0.856 1.463 1.00 96.94 86 THR A C 1
ATOM 658 O O . THR A 1 86 ? 10.758 0.764 1.176 1.00 96.94 86 THR A O 1
ATOM 661 N N . PRO A 1 87 ? 12.392 1.495 2.563 1.00 97.50 87 PRO A N 1
ATOM 662 C CA . PRO A 1 87 ? 11.485 2.216 3.443 1.00 97.50 87 PRO A CA 1
ATOM 663 C C . PRO A 1 87 ? 10.700 3.282 2.678 1.00 97.50 87 PRO A C 1
ATOM 665 O O . PRO A 1 87 ? 11.273 4.029 1.877 1.00 97.50 87 PRO A O 1
ATOM 668 N N . VAL A 1 88 ? 9.398 3.371 2.946 1.00 96.69 88 VAL A N 1
ATOM 669 C CA . VAL A 1 88 ? 8.509 4.394 2.384 1.00 96.69 88 VAL A CA 1
ATOM 670 C C . VAL A 1 88 ? 7.797 5.151 3.497 1.00 96.69 88 VAL A C 1
ATOM 672 O O . VAL A 1 88 ? 7.283 4.566 4.449 1.00 96.69 88 VAL A O 1
ATOM 675 N N . ALA A 1 89 ? 7.745 6.476 3.366 1.00 92.88 89 ALA A N 1
ATOM 676 C CA . ALA A 1 89 ? 6.925 7.312 4.232 1.00 92.88 89 ALA A CA 1
ATOM 677 C C . ALA A 1 89 ? 5.475 7.235 3.745 1.00 92.88 89 ALA A C 1
ATOM 679 O O . ALA A 1 89 ? 5.119 7.864 2.744 1.00 92.88 89 ALA A O 1
ATOM 680 N N . ALA A 1 90 ? 4.659 6.431 4.426 1.00 95.06 90 ALA A N 1
ATOM 681 C CA . ALA A 1 90 ? 3.265 6.232 4.065 1.00 95.06 90 ALA A CA 1
ATOM 682 C C . ALA A 1 90 ? 2.311 6.997 4.986 1.00 95.06 90 ALA A C 1
ATOM 684 O O . ALA A 1 90 ? 2.525 7.108 6.194 1.00 95.06 90 ALA A O 1
ATOM 685 N N . THR A 1 91 ? 1.236 7.515 4.402 1.00 93.06 91 THR A N 1
ATOM 686 C CA . THR A 1 91 ? 0.135 8.165 5.109 1.00 93.06 91 THR A CA 1
ATOM 687 C C . THR A 1 91 ? -1.111 7.302 5.031 1.00 93.06 91 THR A C 1
ATOM 689 O O . THR A 1 91 ? -1.360 6.639 4.021 1.00 93.06 91 THR A O 1
ATOM 692 N N . VAL A 1 92 ? -1.903 7.320 6.104 1.00 95.00 92 VAL A N 1
ATOM 693 C CA . VAL A 1 92 ? -3.208 6.658 6.145 1.00 95.00 92 VAL A CA 1
ATOM 694 C C . VAL A 1 92 ? -4.306 7.689 6.308 1.00 95.00 92 VAL A C 1
ATOM 696 O O . VAL A 1 92 ? -4.279 8.509 7.227 1.00 95.00 92 VAL A O 1
ATOM 699 N N . GLU A 1 93 ? -5.282 7.604 5.416 1.00 90.44 93 GLU A N 1
ATOM 700 C CA . GLU A 1 93 ? -6.513 8.378 5.448 1.00 90.44 93 GLU A CA 1
ATOM 701 C C . GLU A 1 93 ? -7.691 7.429 5.674 1.00 90.44 93 GLU A C 1
ATOM 703 O O . GLU A 1 93 ? -7.769 6.347 5.091 1.00 90.44 93 GLU A O 1
ATOM 708 N N . THR A 1 94 ? -8.601 7.833 6.552 1.00 88.25 94 THR A N 1
ATOM 709 C CA . THR A 1 94 ? -9.814 7.088 6.889 1.00 88.25 94 THR A CA 1
ATOM 710 C C . THR A 1 94 ? -11.013 7.899 6.426 1.00 88.25 94 THR A C 1
ATOM 712 O O . THR A 1 94 ? -11.547 8.707 7.187 1.00 88.25 94 THR A O 1
ATOM 715 N N . THR A 1 95 ? -11.389 7.738 5.160 1.00 79.31 95 THR A N 1
ATOM 716 C CA . THR A 1 95 ? -12.417 8.554 4.498 1.00 79.31 95 THR A CA 1
ATOM 717 C C . THR A 1 95 ? -13.585 7.660 4.106 1.00 79.31 95 THR A C 1
ATOM 719 O O . THR A 1 95 ? -13.370 6.585 3.551 1.00 79.31 95 THR A O 1
ATOM 722 N N . GLU A 1 96 ? -14.816 8.082 4.412 1.00 81.81 96 GLU A N 1
ATOM 723 C CA . GLU A 1 96 ? -16.046 7.341 4.065 1.00 81.81 96 GLU A CA 1
ATOM 724 C C . GLU A 1 96 ? -16.028 5.866 4.518 1.00 81.81 96 GLU A C 1
ATOM 726 O O . GLU A 1 96 ? -16.434 4.965 3.790 1.00 81.81 96 GLU A O 1
ATOM 731 N N . GLY A 1 97 ? -15.494 5.597 5.713 1.00 81.94 97 GLY A N 1
ATOM 732 C CA . GLY A 1 97 ? -15.417 4.236 6.255 1.00 81.94 97 GLY A CA 1
ATOM 733 C C . GLY A 1 97 ? -14.279 3.372 5.693 1.00 81.94 97 GLY A C 1
ATOM 734 O O . GLY A 1 97 ? -14.060 2.267 6.186 1.00 81.94 97 GLY A O 1
ATOM 735 N N . ARG A 1 98 ? -13.520 3.867 4.707 1.00 89.19 98 ARG A N 1
ATOM 736 C CA . ARG A 1 98 ? -12.435 3.136 4.037 1.00 89.19 98 ARG A CA 1
ATOM 737 C C . ARG A 1 98 ? -11.072 3.545 4.571 1.00 89.19 98 ARG A C 1
ATOM 739 O O . ARG A 1 98 ? -10.845 4.713 4.872 1.00 89.19 98 ARG A O 1
ATOM 746 N N . VAL A 1 99 ? -10.144 2.593 4.605 1.00 94.56 99 VAL A N 1
ATOM 747 C CA . VAL A 1 99 ? -8.732 2.842 4.918 1.00 94.56 99 VAL A CA 1
ATOM 748 C C . VAL A 1 99 ? -7.958 2.965 3.613 1.00 94.56 99 VAL A C 1
ATOM 750 O O . VAL A 1 99 ? -7.911 2.018 2.829 1.00 94.56 99 VAL A O 1
ATOM 753 N N . GLN A 1 100 ? -7.349 4.124 3.384 1.00 95.69 100 GLN A N 1
ATOM 754 C CA . GLN A 1 100 ? -6.489 4.384 2.234 1.00 95.69 100 GLN A CA 1
ATOM 755 C C . GLN A 1 100 ? -5.048 4.600 2.685 1.00 95.69 100 GLN A C 1
ATOM 757 O O . GLN A 1 100 ? -4.791 5.413 3.568 1.00 95.69 100 GLN A O 1
ATOM 762 N N . LEU A 1 101 ? -4.114 3.894 2.055 1.00 96.56 101 LEU A N 1
ATOM 763 C CA . LEU A 1 101 ? -2.675 4.027 2.238 1.00 96.56 101 LEU A CA 1
ATOM 764 C C . LEU A 1 101 ? -2.078 4.743 1.023 1.00 96.56 101 LEU A C 1
ATOM 766 O O . LEU A 1 101 ? -2.332 4.355 -0.120 1.00 96.56 101 LEU A O 1
ATOM 770 N N . ARG A 1 102 ? -1.269 5.776 1.255 1.00 96.81 102 ARG A N 1
ATOM 771 C CA . ARG A 1 102 ? -0.630 6.563 0.193 1.00 96.81 102 ARG A CA 1
ATOM 772 C C . ARG A 1 102 ? 0.849 6.746 0.484 1.00 96.81 102 ARG A C 1
ATOM 774 O O . ARG A 1 102 ? 1.218 7.023 1.619 1.00 96.81 102 ARG A O 1
ATOM 781 N N . PHE A 1 103 ? 1.694 6.617 -0.531 1.00 97.00 103 PHE A N 1
ATOM 782 C CA . PHE A 1 103 ? 3.127 6.888 -0.410 1.00 97.00 103 PHE A CA 1
ATOM 783 C C . PHE A 1 103 ? 3.757 7.190 -1.770 1.00 97.00 103 PHE A C 1
ATOM 785 O O . PHE A 1 103 ? 3.171 6.941 -2.825 1.00 97.00 103 PHE A O 1
ATOM 792 N N . VAL A 1 104 ? 4.981 7.713 -1.726 1.00 96.38 104 VAL A N 1
ATOM 793 C CA . VAL A 1 104 ? 5.839 7.911 -2.896 1.00 96.38 104 VAL A CA 1
ATOM 794 C C . VAL A 1 104 ? 7.066 7.021 -2.737 1.00 96.38 104 VAL A C 1
ATOM 796 O O . VAL A 1 104 ? 7.700 6.998 -1.684 1.00 96.38 104 VAL A O 1
ATOM 799 N N . THR A 1 105 ? 7.380 6.252 -3.773 1.00 94.12 105 THR A N 1
ATOM 800 C CA . THR A 1 105 ? 8.568 5.388 -3.804 1.00 94.12 105 THR A CA 1
ATOM 801 C C . THR A 1 105 ? 9.848 6.213 -3.965 1.00 94.12 105 THR A C 1
ATOM 803 O O . THR A 1 105 ? 9.811 7.360 -4.407 1.00 94.12 105 THR A O 1
ATOM 806 N N . GLN A 1 106 ? 11.012 5.613 -3.700 1.00 91.31 106 GLN A N 1
ATOM 807 C CA . GLN A 1 106 ? 12.305 6.269 -3.951 1.00 91.31 106 GLN A CA 1
ATOM 808 C C . GLN A 1 106 ? 12.512 6.655 -5.426 1.00 91.31 106 GLN A C 1
ATOM 810 O O . GLN A 1 106 ? 13.206 7.623 -5.723 1.00 91.31 106 GLN A O 1
ATOM 815 N N . LEU A 1 107 ? 11.861 5.939 -6.349 1.00 90.38 107 LEU A N 1
ATOM 816 C CA . LEU A 1 107 ? 11.849 6.235 -7.785 1.00 90.38 107 LEU A CA 1
ATOM 817 C C . LEU A 1 107 ? 10.743 7.233 -8.173 1.00 90.38 107 LEU A C 1
ATOM 819 O O . LEU A 1 107 ? 10.313 7.259 -9.324 1.00 90.38 107 LEU A O 1
ATOM 823 N N . GLN A 1 108 ? 10.236 8.006 -7.209 1.00 94.50 108 GLN A N 1
ATOM 824 C CA . GLN A 1 108 ? 9.222 9.051 -7.386 1.00 94.50 108 GLN A CA 1
ATOM 825 C C . GLN A 1 108 ? 7.880 8.566 -7.961 1.00 94.50 108 GLN A C 1
ATOM 827 O O . GLN A 1 108 ? 7.053 9.368 -8.381 1.00 94.50 108 GLN A O 1
ATOM 832 N N . SER A 1 109 ? 7.631 7.255 -7.965 1.00 93.56 109 SER A N 1
ATOM 833 C CA . SER A 1 109 ? 6.321 6.717 -8.342 1.00 93.56 109 SER A CA 1
ATOM 834 C C . SER A 1 109 ? 5.343 6.864 -7.184 1.00 93.56 109 SER A C 1
ATOM 836 O O . SER A 1 109 ? 5.683 6.508 -6.052 1.00 93.56 109 SER A O 1
ATOM 838 N N . GLU A 1 110 ? 4.144 7.355 -7.464 1.00 96.44 110 GLU A N 1
ATOM 839 C CA . GLU A 1 110 ? 3.068 7.481 -6.486 1.00 96.44 110 GLU A CA 1
ATOM 840 C C . GLU A 1 110 ? 2.257 6.193 -6.402 1.00 96.44 110 GLU A C 1
ATOM 842 O O . GLU A 1 110 ? 1.924 5.585 -7.422 1.00 96.44 110 GLU A O 1
ATOM 847 N N . VAL A 1 111 ? 1.892 5.808 -5.182 1.00 96.69 111 VAL A N 1
ATOM 848 C CA . VAL A 1 111 ? 1.060 4.636 -4.912 1.00 96.69 111 VAL A CA 1
ATOM 849 C C . VAL A 1 111 ? -0.097 5.040 -4.013 1.00 96.69 111 VAL A C 1
ATOM 851 O O . VAL A 1 111 ? 0.095 5.704 -2.992 1.00 96.69 111 VAL A O 1
ATOM 854 N N . ARG A 1 112 ? -1.310 4.639 -4.397 1.00 97.06 112 ARG A N 1
ATOM 855 C CA . ARG A 1 112 ? -2.526 4.813 -3.599 1.00 97.06 112 ARG A CA 1
ATOM 856 C C . ARG A 1 112 ? -3.267 3.490 -3.542 1.00 97.06 112 ARG A C 1
ATOM 858 O O . ARG A 1 112 ? -3.618 2.946 -4.584 1.00 97.06 112 ARG A O 1
ATOM 865 N N . LEU A 1 113 ? -3.505 2.989 -2.339 1.00 97.31 113 LEU A N 1
ATOM 866 C CA . LEU A 1 113 ? -4.128 1.695 -2.085 1.00 97.31 113 LEU A CA 1
ATOM 867 C C . LEU A 1 113 ? -5.301 1.875 -1.134 1.00 97.31 113 LEU A C 1
ATOM 869 O O . LEU A 1 113 ? -5.209 2.623 -0.168 1.00 97.31 113 LEU A O 1
ATOM 873 N N . THR A 1 114 ? -6.389 1.165 -1.386 1.00 96.81 114 THR A N 1
ATOM 874 C CA . THR A 1 114 ? -7.525 1.041 -0.477 1.00 96.81 114 THR A CA 1
ATOM 875 C C . THR A 1 114 ? -7.524 -0.362 0.098 1.00 96.81 114 THR A C 1
ATOM 877 O O . THR A 1 114 ? -7.390 -1.329 -0.651 1.00 96.81 114 THR A O 1
ATOM 880 N N . LEU A 1 115 ? -7.677 -0.475 1.414 1.00 96.31 115 LEU A N 1
ATOM 881 C CA . LEU A 1 115 ? -7.905 -1.751 2.075 1.00 96.31 115 LEU A CA 1
ATOM 882 C C . LEU A 1 115 ? -9.356 -2.175 1.881 1.00 96.31 115 LEU A C 1
ATOM 884 O O . LEU A 1 115 ? -10.287 -1.443 2.223 1.00 96.31 115 LEU A O 1
ATOM 888 N N . HIS A 1 116 ? -9.526 -3.372 1.345 1.00 94.00 116 HIS A N 1
ATOM 889 C CA . HIS A 1 116 ? -10.816 -4.013 1.176 1.00 94.00 116 HIS A CA 1
ATOM 890 C C . HIS A 1 116 ? -11.030 -5.103 2.229 1.00 94.00 116 HIS A C 1
ATOM 892 O O . HIS A 1 116 ? -10.100 -5.568 2.887 1.00 94.00 116 HIS A O 1
ATOM 898 N N . THR A 1 117 ? -12.288 -5.503 2.409 1.00 87.69 117 THR A N 1
ATOM 899 C CA . THR A 1 117 ? -12.694 -6.465 3.441 1.00 87.69 117 THR A CA 1
ATOM 900 C C . THR A 1 117 ? -12.142 -7.871 3.215 1.00 87.69 117 THR A C 1
ATOM 902 O O . THR A 1 117 ? -11.978 -8.596 4.192 1.00 87.69 117 THR A O 1
ATOM 905 N N . ASP A 1 118 ? -11.814 -8.210 1.968 1.00 90.06 118 ASP A N 1
ATOM 906 C CA . ASP A 1 118 ? -11.270 -9.485 1.488 1.00 90.06 118 ASP A CA 1
ATOM 907 C C . ASP A 1 118 ? -9.745 -9.619 1.646 1.00 90.06 118 ASP A C 1
ATOM 909 O O . ASP A 1 118 ? -9.153 -10.491 1.024 1.00 90.06 118 ASP A O 1
ATOM 913 N N . ASP A 1 119 ? -9.107 -8.770 2.460 1.00 91.75 119 ASP A N 1
ATOM 914 C CA . ASP A 1 119 ? -7.645 -8.717 2.616 1.00 91.75 119 ASP A CA 1
ATOM 915 C C . ASP A 1 119 ? -6.922 -8.510 1.275 1.00 91.75 119 ASP A C 1
ATOM 917 O O . ASP A 1 119 ? -5.877 -9.095 0.983 1.00 91.75 119 ASP A O 1
ATOM 921 N N . HIS A 1 120 ? -7.473 -7.594 0.475 1.00 95.56 120 HIS A N 1
ATOM 922 C CA . HIS A 1 120 ? -6.812 -7.013 -0.686 1.00 95.56 120 HIS A CA 1
ATOM 923 C C . HIS A 1 120 ? -6.527 -5.524 -0.481 1.00 95.56 120 HIS A C 1
ATOM 925 O O . HIS A 1 120 ? -7.373 -4.762 -0.000 1.00 95.56 120 HIS A O 1
ATOM 931 N N . LEU A 1 121 ? -5.365 -5.094 -0.963 1.00 97.06 121 LEU A N 1
ATOM 932 C CA . LEU A 1 121 ? -5.022 -3.701 -1.201 1.00 97.06 121 LEU A CA 1
ATOM 933 C C . LEU A 1 121 ? -5.093 -3.419 -2.696 1.00 97.06 121 LEU A C 1
ATOM 935 O O . LEU A 1 121 ? -4.238 -3.856 -3.463 1.00 97.06 121 LEU A O 1
ATOM 939 N N . ARG A 1 122 ? -6.103 -2.654 -3.106 1.00 96.38 122 ARG A N 1
ATOM 940 C CA . ARG A 1 122 ? -6.323 -2.303 -4.513 1.00 96.38 122 ARG A CA 1
ATOM 941 C C . ARG A 1 122 ? -6.235 -0.808 -4.716 1.00 96.38 122 ARG A C 1
ATOM 943 O O . ARG A 1 122 ? -6.677 -0.026 -3.876 1.00 96.38 122 ARG A O 1
ATOM 950 N N . GLY A 1 123 ? -5.703 -0.401 -5.854 1.00 95.94 123 GLY A N 1
ATOM 951 C CA . GLY A 1 123 ? -5.701 1.000 -6.225 1.00 95.94 123 GLY A CA 1
ATOM 952 C C . GLY A 1 123 ? -4.828 1.260 -7.428 1.00 95.94 123 GLY A C 1
ATOM 953 O O . GLY A 1 123 ? -4.924 0.550 -8.428 1.00 95.94 123 GLY A O 1
ATOM 954 N N . VAL A 1 124 ? -4.006 2.301 -7.338 1.00 95.88 124 VAL A N 1
ATOM 955 C CA . VAL A 1 124 ? -3.246 2.799 -8.478 1.00 95.88 124 VAL A CA 1
ATOM 956 C C . VAL A 1 124 ? -1.780 3.055 -8.167 1.00 95.88 124 VAL A C 1
ATOM 958 O O . VAL A 1 124 ? -1.404 3.483 -7.075 1.00 95.88 124 VAL A O 1
ATOM 961 N N . PHE A 1 125 ? -0.967 2.821 -9.188 1.00 94.94 125 PHE A N 1
ATOM 962 C CA . PHE A 1 125 ? 0.447 3.143 -9.273 1.00 94.94 125 PHE A CA 1
ATOM 963 C C . PHE A 1 125 ? 0.662 4.124 -10.431 1.00 94.94 125 PHE A C 1
ATOM 965 O O . PHE A 1 125 ? 0.169 3.899 -11.541 1.00 94.94 125 PHE A O 1
ATOM 972 N N . ARG A 1 126 ? 1.417 5.197 -10.199 1.00 95.00 126 ARG A N 1
ATOM 973 C CA . ARG A 1 126 ? 1.720 6.223 -11.204 1.00 95.00 126 ARG A CA 1
ATOM 974 C C . ARG A 1 126 ? 3.218 6.500 -11.257 1.00 95.00 126 ARG A C 1
ATOM 976 O O . ARG A 1 126 ? 3.837 6.741 -10.226 1.00 95.00 126 ARG A O 1
ATOM 983 N N . LEU A 1 127 ? 3.791 6.483 -12.458 1.00 92.19 127 LEU A N 1
ATOM 984 C CA . LEU A 1 127 ? 5.195 6.834 -12.690 1.00 92.19 127 LEU A CA 1
ATOM 985 C C . LEU A 1 127 ? 5.389 8.363 -12.623 1.00 92.19 127 LEU A C 1
ATOM 987 O O . LEU A 1 127 ? 4.472 9.093 -12.988 1.00 92.19 127 LEU A O 1
ATOM 991 N N . PRO A 1 128 ? 6.572 8.866 -12.219 1.00 88.94 128 PRO A N 1
ATOM 992 C CA . PRO A 1 128 ? 6.810 10.299 -11.981 1.00 88.94 128 PRO A CA 1
ATOM 993 C C . PRO A 1 128 ? 6.597 11.218 -13.193 1.00 88.94 128 PRO A C 1
ATOM 995 O O . PRO A 1 128 ? 6.394 12.413 -13.017 1.00 88.94 128 PRO A O 1
ATOM 998 N N . ASN A 1 129 ? 6.635 10.671 -14.411 1.00 87.88 129 ASN A N 1
ATOM 999 C CA . ASN A 1 129 ? 6.526 11.427 -15.663 1.00 87.88 129 ASN A CA 1
ATOM 1000 C C . ASN A 1 129 ? 5.368 10.934 -16.542 1.00 87.88 129 ASN A C 1
ATOM 1002 O O . ASN A 1 129 ? 5.422 11.049 -17.766 1.00 87.88 129 ASN A O 1
ATOM 1006 N N . GLU A 1 130 ? 4.350 10.323 -15.938 1.00 87.75 130 GLU A N 1
ATOM 1007 C CA . GLU A 1 130 ? 3.181 9.844 -16.662 1.00 87.75 130 GLU A CA 1
ATOM 1008 C C . GLU A 1 130 ? 1.887 10.231 -15.952 1.00 87.75 130 GLU A C 1
ATOM 1010 O O . G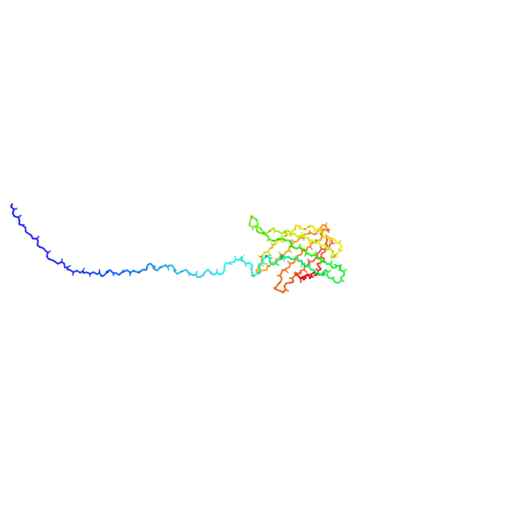LU A 1 130 ? 1.730 10.008 -14.754 1.00 87.75 130 GLU A O 1
ATOM 1015 N N . ASP A 1 131 ? 0.903 10.686 -16.725 1.00 89.62 131 ASP A N 1
ATOM 1016 C CA . ASP A 1 131 ? -0.464 10.873 -16.225 1.00 89.62 131 ASP A CA 1
ATOM 1017 C C . ASP A 1 131 ? -1.225 9.547 -16.118 1.00 89.62 131 ASP A C 1
ATOM 1019 O O . ASP A 1 131 ? -2.272 9.454 -15.477 1.00 89.62 131 ASP A O 1
ATOM 1023 N N . ARG A 1 132 ? -0.702 8.494 -16.758 1.00 92.31 132 ARG A N 1
ATOM 1024 C CA . ARG A 1 132 ? -1.345 7.188 -16.785 1.00 92.31 132 ARG A CA 1
ATOM 1025 C C . ARG A 1 132 ? -1.201 6.484 -15.441 1.00 92.31 132 ARG A C 1
ATOM 1027 O O . ARG A 1 132 ? -0.135 5.984 -15.079 1.00 92.31 132 ARG A O 1
ATOM 1034 N N . GLU A 1 133 ? -2.333 6.323 -14.779 1.00 94.56 133 GLU A N 1
ATOM 1035 C CA . GLU A 1 133 ? -2.475 5.444 -13.628 1.00 94.56 133 GLU A CA 1
ATOM 1036 C C . GLU A 1 133 ? -2.572 3.983 -14.071 1.00 94.56 133 GLU A C 1
ATOM 1038 O O . GLU A 1 133 ? -3.194 3.647 -15.084 1.00 94.56 133 GLU A O 1
ATOM 1043 N N . ARG A 1 134 ? -1.911 3.103 -13.322 1.00 93.69 134 ARG A N 1
ATOM 1044 C CA . ARG A 1 134 ? -1.928 1.656 -13.538 1.00 93.69 134 ARG A CA 1
ATOM 1045 C C . ARG A 1 134 ? -2.593 0.982 -12.356 1.00 93.69 134 ARG A C 1
ATOM 1047 O O . ARG A 1 134 ? -2.281 1.363 -11.228 1.00 93.69 134 ARG A O 1
ATOM 1054 N N . PRO A 1 135 ? -3.470 -0.004 -12.589 1.00 95.06 135 PRO A N 1
ATOM 1055 C CA . PRO A 1 135 ? -4.039 -0.767 -11.497 1.00 95.06 135 PRO A CA 1
ATOM 1056 C C . PRO A 1 135 ? -2.929 -1.517 -10.758 1.00 95.06 135 PRO A C 1
ATOM 1058 O O . PRO A 1 135 ? -1.999 -2.040 -11.371 1.00 95.06 135 PRO A O 1
ATOM 1061 N N . ILE A 1 136 ? -3.046 -1.564 -9.440 1.00 95.56 136 ILE A N 1
ATOM 1062 C CA . ILE A 1 136 ? -2.226 -2.395 -8.562 1.00 95.56 136 ILE A CA 1
ATOM 1063 C C . ILE A 1 136 ? -3.168 -3.177 -7.647 1.00 95.56 136 ILE A C 1
ATOM 1065 O O . ILE A 1 136 ? -4.133 -2.615 -7.118 1.00 95.56 136 ILE A O 1
ATOM 1069 N N . ASP A 1 137 ? -2.899 -4.470 -7.495 1.00 95.44 137 ASP A N 1
ATOM 1070 C CA . ASP A 1 137 ? -3.623 -5.374 -6.599 1.00 95.44 137 ASP A CA 1
ATOM 1071 C C . ASP A 1 137 ? -2.598 -6.161 -5.787 1.00 95.44 137 ASP A C 1
ATOM 1073 O O . ASP A 1 137 ? -1.792 -6.894 -6.358 1.00 95.44 137 ASP A O 1
ATOM 1077 N N . LEU A 1 138 ? -2.606 -5.974 -4.469 1.00 96.88 138 LEU A N 1
ATOM 1078 C CA . LEU A 1 138 ? -1.738 -6.672 -3.528 1.00 96.88 138 LEU A CA 1
ATOM 1079 C C . LEU A 1 138 ? -2.591 -7.477 -2.553 1.00 96.88 138 LEU A C 1
ATOM 1081 O O . LEU A 1 138 ? -3.571 -6.974 -2.002 1.00 96.88 138 LEU A O 1
ATOM 1085 N N . LYS A 1 139 ? -2.178 -8.710 -2.296 1.00 96.00 139 LYS A N 1
ATOM 1086 C CA . LYS A 1 139 ? -2.898 -9.681 -1.472 1.00 96.00 139 LYS A CA 1
ATOM 1087 C C . LYS A 1 139 ? -2.014 -10.126 -0.324 1.00 96.00 139 LYS A C 1
ATOM 1089 O O . LYS A 1 139 ? -0.790 -10.159 -0.469 1.00 96.00 139 LYS A O 1
ATOM 1094 N N . ARG A 1 140 ? -2.638 -10.410 0.809 1.00 93.25 140 ARG A N 1
ATOM 1095 C CA . ARG A 1 140 ? -1.959 -10.931 1.993 1.00 93.25 140 ARG A CA 1
ATOM 1096 C C . ARG A 1 140 ? -1.761 -12.438 1.912 1.00 93.25 140 ARG A C 1
ATOM 1098 O O . ARG A 1 140 ? -2.704 -13.122 1.462 1.00 93.25 140 ARG A O 1
#

Nearest PDB structures (foldseek):
  4nyr-assembly1_A  TM=5.264E-01  e=8.131E-02  Diploptera punctata
  5epq-assembly1_A  TM=5.491E-01  e=1.368E-01  Diploptera punctata
  7q02-assembly1_A  TM=5.266E-01  e=1.775E-01  Diploptera punctata
  3ia8-assembly1_A  TM=4.916E-01  e=9.381E-01  Homo sapiens

pLDDT: mean 80.97, std 20.18, range [39.66, 98.31]

Solvent-accessible surface area (backbone atoms only — not comparable to full-atom values): 8401 Å² total; per-residue (Å²): 133,85,84,91,82,90,83,86,85,76,95,74,87,80,78,92,78,80,84,74,84,81,74,69,88,69,71,73,79,71,78,72,91,82,69,41,80,44,65,64,63,71,61,51,43,60,27,42,34,36,49,44,99,84,42,72,45,31,31,41,37,28,76,41,60,46,80,53,98,92,37,56,44,42,46,33,31,41,36,42,56,100,76,48,73,40,81,34,73,37,44,61,46,68,57,96,36,34,32,32,44,36,38,51,46,98,80,52,26,41,39,40,30,34,57,47,95,85,56,35,37,40,41,36,38,26,52,72,89,48,91,63,70,34,54,28,47,28,38,101

Mean predicted aligned error: 13.08 Å

Secondary structure (DSSP, 8-state):
--------------------------------TT--SS-GGGG-EEEEEEESTTS--EEEEEEEEEEETTEEEEEEEEEETTTEEEEEEEEEEEETTEEEEEEE-TTS-EEEEEE-TTSEEEEEEE-TT---EEEEEEE-

Sequence (140 aa):
MSRTRGALGLLIGFALAGCATLSELALSPRGQPGEPETDPARLVGTWQGEVDLRFPDRTLIVHSVRRQEGKWVVEAEYGTTNVYLTPVAATVETTEGRVQLRFVTQLQSEVRLTLHTDDHLRGVFRLPNEDRERPIDLKR

Foldseek 3Di:
DDDDDDDDDDDDDDDPDDDDDPPDPPPDPPDDPDDALDDPQLVAAKWWDDQPPPGAIKIKHWHDWDADPNFTFTWIWIDHPPPDTDTWGWGWDRPPNWTKIWTADPQRKTDIWIQDPQQKTWDWIGHNPDPDTTIIIIHD